Protein AF-A0A094ENX2-F1 (afdb_monomer_lite)

Foldseek 3Di:
DDLVVLVVVLVVVVVPDDPQLAFPDWACPPPDPEIATHGPDPVSLVVVVVSLVSVVVSLVVDQPPDVDNDPVNSVVCCVPVRVVVCSNSVND

Radius of gyration: 15.08 Å; chains: 1; bounding box: 32×32×40 Å

Sequence (92 aa):
MDLKRLRLVIDRWKENLPQSFRPWGVHESGNGAFPVIQYFASWHVVAWQFYYTAKVMLAVYCPNDQPMASLHSTGSYIETAIISPTRWLCGL

Secondary structure (DSSP, 8-state):
--HHHHHHHHHHHHHT--GGGS-SEEE--TTSSS-EEE-SSTHHHHHHHHHHHHHHHHHHH-TTSSTT--HHHHHHHIIIIIIHHHHHHTT-

pLDDT: mean 79.23, std 12.95, range [47.94, 95.69]

Structure (mmCIF, N/CA/C/O backbone):
data_AF-A0A094ENX2-F1
#
_entry.id   AF-A0A094ENX2-F1
#
loop_
_atom_site.group_PDB
_atom_site.id
_atom_site.type_symbol
_atom_site.label_atom_id
_atom_site.label_alt_id
_atom_site.label_comp_id
_atom_site.label_asym_id
_atom_site.label_entity_id
_atom_site.label_seq_id
_atom_site.pdbx_PDB_ins_code
_atom_site.Cartn_x
_atom_site.Cartn_y
_atom_site.Cartn_z
_atom_site.occupancy
_atom_site.B_iso_or_equiv
_atom_site.auth_seq_id
_atom_site.auth_comp_id
_atom_site.auth_asym_id
_atom_site.auth_atom_id
_atom_site.pdbx_PDB_model_num
ATOM 1 N N . MET A 1 1 ? -19.842 -2.897 14.318 1.00 58.16 1 MET A N 1
ATOM 2 C CA . MET A 1 1 ? -18.533 -3.453 13.907 1.00 58.16 1 MET A CA 1
ATOM 3 C C . MET A 1 1 ? -17.460 -2.603 14.576 1.00 58.16 1 MET A C 1
ATOM 5 O O . MET A 1 1 ? -17.587 -1.389 14.529 1.00 58.16 1 MET A O 1
ATOM 9 N N . ASP A 1 2 ? -16.494 -3.202 15.271 1.00 83.06 2 ASP A N 1
ATOM 10 C CA . ASP A 1 2 ? -15.490 -2.456 16.047 1.00 83.06 2 ASP A CA 1
ATOM 11 C C . ASP A 1 2 ? -14.366 -1.925 15.134 1.00 83.06 2 ASP A C 1
ATOM 13 O O . ASP A 1 2 ? -13.662 -2.700 14.484 1.00 83.06 2 ASP A O 1
ATOM 17 N N . LEU A 1 3 ? -14.210 -0.600 15.070 1.00 81.06 3 LEU A N 1
ATOM 18 C CA . LEU A 1 3 ? -13.223 0.095 14.231 1.00 81.06 3 LEU A CA 1
ATOM 19 C C . LEU A 1 3 ? -11.784 -0.210 14.659 1.00 81.06 3 LEU A C 1
ATOM 21 O O . LEU A 1 3 ? -10.896 -0.281 13.806 1.00 81.06 3 LEU A O 1
ATOM 25 N N . LYS A 1 4 ? -11.554 -0.460 15.956 1.00 83.38 4 LYS A N 1
ATOM 26 C CA . LYS A 1 4 ? -10.238 -0.862 16.474 1.00 83.38 4 LYS A CA 1
ATOM 27 C C . LYS A 1 4 ? -9.854 -2.232 15.937 1.00 83.38 4 LYS A C 1
ATOM 29 O O . LYS A 1 4 ? -8.735 -2.431 15.465 1.00 83.38 4 LYS A O 1
ATOM 34 N N . ARG A 1 5 ? -10.819 -3.155 15.917 1.00 89.06 5 ARG A N 1
ATOM 35 C CA . ARG A 1 5 ? -10.653 -4.471 15.295 1.00 89.06 5 ARG A CA 1
ATOM 36 C C . ARG A 1 5 ? -10.399 -4.353 13.792 1.00 89.06 5 ARG A C 1
ATOM 38 O O . ARG A 1 5 ? -9.519 -5.044 13.290 1.00 89.06 5 ARG A O 1
ATOM 45 N N . LEU A 1 6 ? -11.125 -3.488 13.081 1.00 89.62 6 LEU A N 1
ATOM 46 C CA . LEU A 1 6 ? -10.929 -3.291 11.640 1.00 89.62 6 LEU A CA 1
ATOM 47 C C . LEU A 1 6 ? -9.525 -2.750 11.322 1.00 89.62 6 LEU A C 1
ATOM 49 O O . LEU A 1 6 ? -8.850 -3.294 10.450 1.00 89.62 6 LEU A O 1
ATOM 53 N N . ARG A 1 7 ? -9.052 -1.748 12.074 1.00 89.25 7 ARG A N 1
ATOM 54 C CA . ARG A 1 7 ? -7.683 -1.218 11.959 1.00 89.25 7 ARG A CA 1
ATOM 55 C C . ARG A 1 7 ? -6.638 -2.314 12.159 1.00 89.25 7 ARG A C 1
ATOM 57 O O . ARG A 1 7 ? -5.764 -2.481 11.316 1.00 89.25 7 ARG A O 1
ATOM 64 N N . LEU A 1 8 ? -6.790 -3.109 13.216 1.00 91.25 8 LEU A N 1
ATOM 65 C CA . LEU A 1 8 ? -5.883 -4.211 13.524 1.00 91.25 8 LEU A CA 1
ATOM 66 C C . LEU A 1 8 ? -5.861 -5.287 12.428 1.00 91.25 8 LEU A C 1
ATOM 68 O O . LEU A 1 8 ? -4.798 -5.807 12.105 1.00 91.25 8 LEU A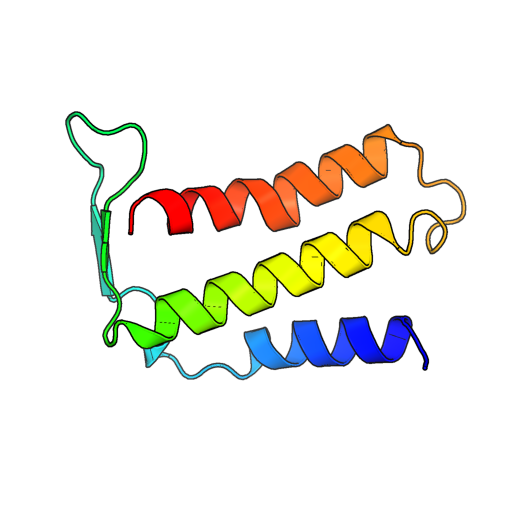 O 1
ATOM 72 N N . VAL A 1 9 ? -7.010 -5.616 11.832 1.00 94.56 9 VAL A N 1
ATOM 73 C CA . VAL A 1 9 ? -7.078 -6.580 10.720 1.00 94.56 9 VAL A CA 1
ATOM 74 C C . VAL A 1 9 ? -6.369 -6.041 9.473 1.00 94.56 9 VAL A C 1
ATOM 76 O O . VAL A 1 9 ? -5.629 -6.785 8.831 1.00 94.56 9 VAL A O 1
ATOM 79 N N . ILE A 1 10 ? -6.548 -4.758 9.152 1.00 93.81 10 ILE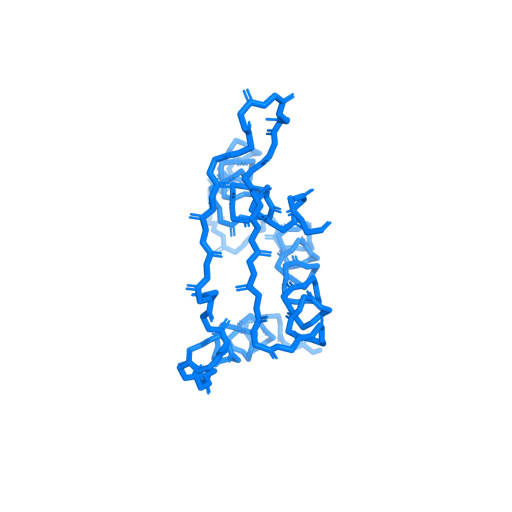 A N 1
ATOM 80 C CA . ILE A 1 10 ? -5.892 -4.112 8.005 1.00 93.81 10 ILE A CA 1
ATOM 81 C C . ILE A 1 10 ? -4.375 -4.033 8.205 1.00 93.81 10 ILE A C 1
ATOM 83 O O . ILE A 1 10 ? -3.622 -4.348 7.286 1.00 93.81 10 ILE A O 1
ATOM 87 N N . ASP A 1 11 ? -3.905 -3.654 9.393 1.00 91.94 11 ASP A N 1
ATOM 88 C CA . ASP A 1 11 ? -2.465 -3.572 9.657 1.00 91.94 11 ASP A CA 1
ATOM 89 C C . ASP A 1 11 ? -1.817 -4.973 9.645 1.00 91.94 11 ASP A C 1
ATOM 91 O O . ASP A 1 11 ? -0.790 -5.164 8.989 1.00 91.94 11 ASP A O 1
ATOM 95 N N . ARG A 1 12 ? -2.485 -5.991 10.214 1.00 95.38 12 ARG A N 1
ATOM 96 C CA . ARG A 1 12 ? -2.035 -7.392 10.117 1.00 95.38 12 ARG A CA 1
ATOM 97 C C . ARG A 1 12 ? -1.953 -7.894 8.682 1.00 95.38 12 ARG A C 1
ATOM 99 O O . ARG A 1 12 ? -1.052 -8.669 8.377 1.00 95.38 12 ARG A O 1
ATOM 106 N N . TRP A 1 13 ? -2.868 -7.486 7.803 1.00 95.06 13 TRP A N 1
ATOM 107 C CA . TRP A 1 13 ? -2.800 -7.875 6.395 1.00 95.06 13 TRP A CA 1
ATOM 108 C C . TRP A 1 13 ? -1.451 -7.476 5.783 1.00 95.06 13 TRP A C 1
ATOM 110 O O . TRP A 1 13 ? -0.787 -8.331 5.208 1.00 95.06 13 TRP A O 1
ATOM 120 N N . LYS A 1 14 ? -0.995 -6.233 6.001 1.00 93.62 14 LYS A N 1
ATOM 121 C CA . LYS A 1 14 ? 0.298 -5.739 5.496 1.00 93.62 14 LYS A CA 1
ATOM 122 C C . LYS A 1 14 ? 1.481 -6.508 6.091 1.00 93.62 14 LYS A C 1
ATOM 124 O O . LYS A 1 14 ? 2.426 -6.822 5.373 1.00 93.62 14 LYS A O 1
ATOM 129 N N . GLU A 1 15 ? 1.438 -6.789 7.391 1.00 94.38 15 GLU A N 1
ATOM 130 C CA . GLU A 1 15 ? 2.511 -7.487 8.118 1.00 94.38 15 GLU A CA 1
ATOM 131 C C . GLU A 1 15 ? 2.697 -8.943 7.674 1.00 94.38 15 GLU A C 1
ATOM 133 O O . GLU A 1 15 ? 3.802 -9.471 7.758 1.00 94.38 15 GLU A O 1
ATOM 138 N N . ASN A 1 16 ? 1.631 -9.584 7.186 1.00 95.69 16 ASN A N 1
ATOM 139 C CA . ASN A 1 16 ? 1.636 -10.991 6.780 1.00 95.69 16 ASN A CA 1
ATOM 140 C C . ASN A 1 16 ? 1.798 -11.189 5.263 1.00 95.69 16 ASN A C 1
ATOM 142 O O . ASN A 1 16 ? 1.667 -12.312 4.774 1.00 95.69 16 ASN A O 1
ATOM 146 N N . LEU A 1 17 ? 2.073 -10.125 4.499 1.00 94.31 17 LEU A N 1
ATOM 147 C CA . LEU A 1 17 ? 2.328 -10.253 3.067 1.00 94.31 17 LEU A CA 1
ATOM 148 C C . LEU A 1 17 ? 3.635 -11.019 2.800 1.00 94.31 17 LEU A C 1
ATOM 150 O O . LEU A 1 17 ? 4.643 -10.779 3.473 1.00 94.31 17 LEU A O 1
ATOM 154 N N . PRO A 1 18 ? 3.664 -11.904 1.787 1.00 93.62 18 PRO A N 1
ATOM 155 C CA . PRO A 1 18 ? 4.885 -12.601 1.404 1.00 93.62 18 PRO A CA 1
ATOM 156 C C . PRO A 1 18 ? 5.927 -11.617 0.856 1.00 93.62 18 PRO A C 1
ATOM 158 O O . PRO A 1 18 ? 5.603 -10.536 0.368 1.00 93.62 18 PRO A O 1
ATOM 161 N N . GLN A 1 19 ? 7.204 -12.008 0.855 1.00 89.81 19 GLN A N 1
ATOM 162 C CA . GLN A 1 19 ? 8.283 -11.148 0.349 1.00 89.81 19 GLN A CA 1
ATOM 163 C C . GLN A 1 19 ? 8.094 -10.746 -1.125 1.00 89.81 19 GLN A C 1
ATOM 165 O O . GLN A 1 19 ? 8.518 -9.661 -1.516 1.00 89.81 19 GLN A O 1
ATOM 170 N N . SER A 1 20 ? 7.402 -11.567 -1.921 1.00 89.50 20 SER A N 1
ATOM 171 C CA . SER A 1 20 ? 7.049 -11.280 -3.318 1.00 89.50 20 SER A CA 1
ATOM 172 C C . SER A 1 20 ? 6.119 -10.073 -3.499 1.00 89.50 20 SER A C 1
ATOM 174 O O . SER A 1 20 ? 5.991 -9.565 -4.610 1.00 89.50 20 SER A O 1
ATOM 176 N N . PHE A 1 21 ? 5.479 -9.586 -2.432 1.00 90.81 21 PHE A N 1
ATOM 177 C CA . PHE A 1 21 ? 4.677 -8.359 -2.469 1.00 90.81 21 PHE A CA 1
ATOM 178 C C . PHE A 1 21 ? 5.515 -7.082 -2.459 1.00 90.81 21 PHE A C 1
ATOM 180 O O . PHE A 1 21 ? 4.987 -5.993 -2.707 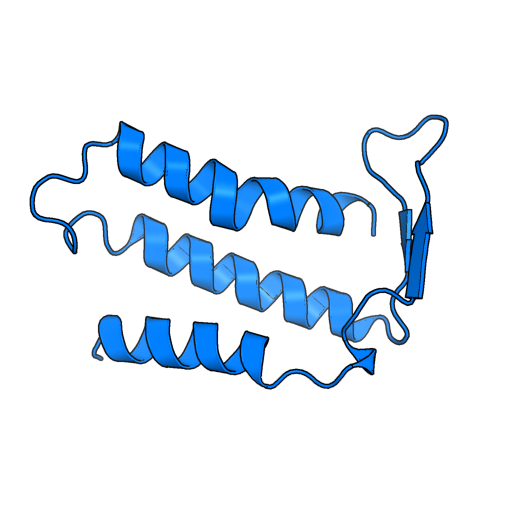1.00 90.81 21 PHE A O 1
ATOM 187 N N . ARG A 1 22 ? 6.813 -7.198 -2.158 1.00 87.88 22 ARG A N 1
ATOM 188 C CA . ARG A 1 22 ? 7.747 -6.085 -2.288 1.00 87.88 22 ARG A CA 1
ATOM 189 C C . ARG A 1 22 ? 7.990 -5.808 -3.774 1.00 87.88 22 ARG A C 1
ATOM 191 O O . ARG A 1 22 ? 8.058 -6.756 -4.561 1.00 87.88 22 ARG A O 1
ATOM 198 N N . PRO A 1 23 ? 8.121 -4.534 -4.169 1.00 89.06 23 PRO A N 1
ATOM 199 C CA . PRO A 1 23 ? 8.546 -4.214 -5.521 1.00 89.06 23 PRO A CA 1
ATOM 200 C C . PRO A 1 23 ? 9.940 -4.797 -5.767 1.00 89.06 23 PRO A C 1
ATOM 202 O O . PRO A 1 23 ? 10.797 -4.768 -4.881 1.00 89.06 23 PRO A O 1
ATOM 205 N N . TRP A 1 24 ? 10.151 -5.357 -6.955 1.00 87.00 24 TRP A N 1
ATOM 206 C CA . TRP A 1 24 ? 11.450 -5.904 -7.360 1.00 87.00 24 TRP A CA 1
ATOM 207 C C . TRP A 1 24 ? 12.298 -4.880 -8.111 1.00 87.00 24 TRP A C 1
ATOM 209 O O . TRP A 1 24 ? 13.516 -5.019 -8.162 1.00 87.00 24 TRP A O 1
ATOM 219 N N . GLY A 1 25 ? 11.659 -3.844 -8.658 1.00 85.62 25 GLY A N 1
ATOM 220 C 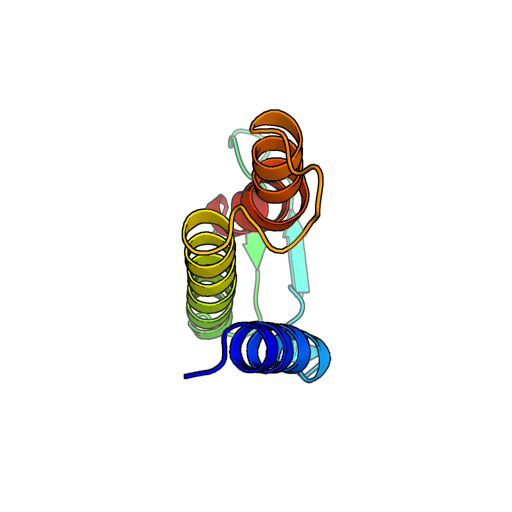CA . GLY A 1 25 ? 12.313 -2.729 -9.325 1.00 85.62 25 GLY A CA 1
ATOM 221 C C . GLY A 1 25 ? 11.680 -1.412 -8.902 1.00 85.62 25 GLY A C 1
ATOM 222 O O . GLY A 1 25 ? 10.456 -1.289 -8.859 1.00 85.62 25 GLY A O 1
ATOM 223 N N . VAL A 1 26 ? 12.523 -0.433 -8.588 1.00 86.94 26 VAL A N 1
ATOM 224 C CA . VAL A 1 26 ? 12.126 0.949 -8.314 1.00 86.94 26 VAL A CA 1
ATOM 225 C C . VAL A 1 26 ? 13.103 1.839 -9.066 1.00 86.94 26 VAL A C 1
ATOM 227 O O . VAL A 1 26 ? 14.301 1.802 -8.792 1.00 86.94 26 VAL A O 1
ATOM 230 N N . HIS A 1 27 ? 12.597 2.601 -10.030 1.00 83.81 27 HIS A N 1
ATOM 231 C CA . HIS A 1 27 ? 13.413 3.442 -10.900 1.00 83.81 27 HIS A CA 1
ATOM 232 C C . HIS A 1 27 ? 12.891 4.874 -10.859 1.00 83.81 27 HIS A C 1
ATOM 234 O O . HIS A 1 27 ? 11.695 5.103 -11.021 1.00 83.81 27 HIS A O 1
ATOM 240 N N . GLU A 1 28 ? 13.779 5.847 -10.677 1.00 78.81 28 GLU A N 1
ATOM 241 C CA . GLU A 1 28 ? 13.432 7.255 -10.870 1.00 78.81 28 GLU A CA 1
ATOM 242 C C . GLU A 1 28 ? 12.994 7.455 -12.327 1.00 78.81 28 GLU A C 1
ATOM 244 O O . GLU A 1 28 ? 13.713 7.091 -13.264 1.00 78.81 28 GLU A O 1
ATOM 249 N N . SER A 1 29 ? 11.798 8.001 -12.538 1.00 68.19 29 SER A N 1
ATOM 250 C CA . SER A 1 29 ? 11.363 8.347 -13.886 1.00 68.19 29 SER A CA 1
ATOM 251 C C . SER A 1 29 ? 12.095 9.617 -14.291 1.00 68.19 29 SER A C 1
ATOM 253 O O . SER A 1 29 ? 11.751 10.695 -13.823 1.00 68.19 29 SER A O 1
ATOM 255 N N . GLY A 1 30 ? 13.115 9.501 -15.147 1.00 67.88 30 GLY A N 1
ATOM 256 C CA . GLY A 1 30 ? 13.994 10.626 -15.502 1.00 67.88 30 GLY A CA 1
ATOM 257 C C . GLY A 1 30 ? 13.268 11.907 -15.949 1.00 67.88 30 GLY A C 1
ATOM 258 O O . GLY A 1 30 ? 13.806 12.989 -15.756 1.00 67.88 30 GLY A O 1
ATOM 259 N N . ASN A 1 31 ? 12.041 11.789 -16.477 1.00 70.00 31 ASN A N 1
ATOM 260 C CA . ASN A 1 31 ? 11.169 12.908 -16.865 1.00 70.00 31 ASN A CA 1
ATOM 261 C C . ASN A 1 31 ? 9.757 12.856 -16.233 1.00 70.00 31 ASN A C 1
ATOM 263 O O . ASN A 1 31 ? 8.896 13.654 -16.603 1.00 70.00 31 ASN A O 1
ATOM 267 N N . GLY A 1 32 ? 9.468 11.900 -15.346 1.00 67.69 32 GLY A N 1
ATOM 268 C CA . GLY A 1 32 ? 8.130 11.701 -14.779 1.00 67.69 32 GLY A CA 1
ATOM 269 C C . GLY A 1 32 ? 8.015 12.221 -13.350 1.00 67.69 32 GLY A C 1
ATOM 270 O O . GLY A 1 32 ? 8.978 12.212 -12.596 1.00 67.69 32 GLY A O 1
ATOM 271 N N . ALA A 1 33 ? 6.809 12.633 -12.951 1.00 72.94 33 ALA A N 1
ATOM 272 C CA . ALA A 1 33 ? 6.540 13.111 -11.590 1.00 72.94 33 ALA A CA 1
ATOM 273 C C . ALA A 1 33 ? 6.587 12.001 -10.516 1.00 72.94 33 ALA A C 1
ATOM 275 O O . ALA A 1 33 ? 6.554 12.305 -9.325 1.00 72.94 33 ALA A O 1
ATOM 276 N N . PHE A 1 34 ? 6.638 10.729 -10.929 1.00 78.31 34 PHE A N 1
ATOM 277 C CA . PHE A 1 34 ? 6.580 9.564 -10.047 1.00 78.31 34 PHE A CA 1
ATOM 278 C C . PHE A 1 34 ? 7.613 8.504 -10.456 1.00 78.31 34 PHE A C 1
ATOM 280 O O . PHE A 1 34 ? 7.871 8.344 -11.652 1.00 78.31 34 PHE A O 1
ATOM 287 N N . PRO A 1 35 ? 8.185 7.759 -9.493 1.00 77.44 35 PRO A N 1
ATOM 288 C CA . PRO A 1 35 ? 9.104 6.661 -9.776 1.00 77.44 35 PRO A CA 1
ATOM 289 C C . PRO A 1 35 ? 8.368 5.482 -10.421 1.00 77.44 35 PRO A C 1
ATOM 291 O O . PRO A 1 35 ? 7.267 5.143 -10.006 1.00 77.44 35 PRO A O 1
ATOM 294 N N . VAL A 1 36 ? 8.992 4.810 -11.387 1.00 82.69 36 VAL A N 1
ATOM 295 C CA . VAL A 1 36 ? 8.459 3.579 -11.981 1.00 82.69 36 VAL A CA 1
ATOM 296 C C . VAL A 1 36 ? 8.665 2.420 -11.015 1.00 82.69 36 VAL A C 1
ATOM 298 O O . VAL A 1 36 ? 9.804 2.040 -10.716 1.00 82.69 36 VAL A O 1
ATOM 301 N N . ILE A 1 37 ? 7.562 1.833 -10.554 1.00 85.50 37 ILE A N 1
ATOM 302 C CA . ILE A 1 37 ? 7.582 0.700 -9.624 1.00 85.50 37 ILE A CA 1
ATOM 303 C C . ILE A 1 37 ? 7.179 -0.572 -10.347 1.00 85.50 37 ILE A C 1
ATOM 305 O O . ILE A 1 37 ? 6.172 -0.625 -11.041 1.00 85.50 37 ILE A O 1
ATOM 309 N N . GLN A 1 38 ? 7.955 -1.632 -10.159 1.00 86.44 38 GLN A N 1
ATOM 310 C CA . GLN A 1 38 ? 7.701 -2.919 -10.783 1.00 86.44 38 GLN A CA 1
ATOM 311 C C . GLN A 1 38 ? 7.445 -3.979 -9.716 1.00 86.44 38 GLN A C 1
ATOM 313 O O . GLN A 1 38 ? 8.254 -4.212 -8.815 1.00 86.44 38 GLN A O 1
ATOM 318 N N . TYR A 1 39 ? 6.294 -4.636 -9.838 1.00 89.62 39 TYR A N 1
ATOM 319 C CA . TYR A 1 39 ? 5.893 -5.771 -9.012 1.00 89.62 39 TYR A CA 1
ATOM 320 C C . TYR A 1 39 ? 5.998 -7.074 -9.803 1.00 89.62 39 TYR A C 1
ATOM 322 O O . TYR A 1 39 ? 5.989 -7.076 -11.032 1.00 89.62 39 TYR A O 1
ATOM 330 N N . PHE A 1 40 ? 6.089 -8.199 -9.090 1.00 88.81 40 PHE A N 1
ATOM 331 C CA . PHE A 1 40 ? 6.135 -9.527 -9.712 1.00 88.81 40 PHE A CA 1
ATOM 332 C C . PHE A 1 40 ? 4.820 -9.912 -10.401 1.00 88.81 40 PHE A C 1
ATOM 334 O O . PHE A 1 40 ? 4.815 -10.761 -11.286 1.00 88.81 40 PHE A O 1
ATOM 341 N N . ALA A 1 41 ? 3.707 -9.296 -9.998 1.00 89.12 41 ALA A N 1
ATOM 342 C CA . ALA A 1 41 ? 2.406 -9.487 -10.613 1.00 89.12 41 ALA A CA 1
ATOM 343 C C . ALA A 1 41 ? 1.590 -8.191 -10.545 1.00 89.12 41 ALA A C 1
ATOM 345 O O . ALA A 1 41 ? 1.619 -7.483 -9.536 1.00 89.12 41 ALA A O 1
ATOM 346 N N . SER A 1 42 ? 0.821 -7.904 -11.597 1.00 86.88 42 SER A N 1
ATOM 347 C CA . SER A 1 42 ? -0.010 -6.694 -11.692 1.00 86.88 42 SER A CA 1
ATOM 348 C C . SER A 1 42 ? -1.074 -6.613 -10.594 1.00 86.88 42 SER A C 1
ATOM 350 O O . SER A 1 42 ? -1.397 -5.528 -10.121 1.00 86.88 42 SER A O 1
ATOM 352 N N . TRP A 1 43 ? -1.579 -7.749 -10.109 1.00 90.12 43 TRP A N 1
ATOM 353 C CA . TRP A 1 43 ? -2.585 -7.767 -9.044 1.00 90.12 43 TRP A CA 1
ATOM 354 C C . TRP A 1 43 ? -2.050 -7.274 -7.685 1.00 90.12 43 TRP A C 1
ATOM 356 O O . TRP A 1 43 ? -2.847 -6.850 -6.846 1.00 90.12 43 TRP A O 1
ATOM 366 N N . HIS A 1 44 ? -0.726 -7.247 -7.466 1.00 91.69 44 HIS A N 1
ATOM 367 C CA . HIS A 1 44 ? -0.139 -6.640 -6.261 1.00 91.69 44 HIS A CA 1
ATOM 368 C C . HIS A 1 44 ? -0.469 -5.144 -6.167 1.00 91.69 44 HIS A C 1
ATOM 370 O O . HIS A 1 44 ? -0.696 -4.634 -5.072 1.00 91.69 44 HIS A O 1
ATOM 376 N N . VAL A 1 45 ? -0.559 -4.455 -7.309 1.00 87.62 45 VAL A N 1
ATOM 377 C CA . VAL A 1 45 ? -0.953 -3.041 -7.385 1.00 87.62 45 VAL A CA 1
ATOM 378 C C . VAL A 1 45 ? -2.357 -2.842 -6.827 1.00 87.62 45 VAL A C 1
ATOM 380 O O . VAL A 1 45 ? -2.572 -2.002 -5.957 1.00 87.62 45 VAL A O 1
ATOM 383 N N . VAL A 1 46 ? -3.298 -3.667 -7.285 1.00 89.81 46 VAL A N 1
ATOM 384 C CA . VAL A 1 46 ? -4.704 -3.621 -6.864 1.00 89.81 46 VAL A CA 1
ATOM 385 C C . VAL A 1 46 ? -4.827 -3.878 -5.361 1.00 89.81 46 VAL A C 1
ATOM 387 O O . VAL A 1 46 ? -5.548 -3.180 -4.650 1.00 89.81 46 VAL A O 1
ATOM 390 N N . ALA A 1 47 ? -4.068 -4.845 -4.848 1.00 92.31 47 ALA A N 1
ATOM 391 C CA . ALA A 1 47 ? -4.030 -5.157 -3.427 1.00 92.31 47 ALA A CA 1
ATOM 392 C C . ALA A 1 47 ? -3.510 -3.977 -2.579 1.00 92.31 47 ALA A C 1
ATOM 394 O O . ALA A 1 47 ? -4.108 -3.641 -1.553 1.00 92.31 47 ALA A O 1
ATOM 395 N N . TRP A 1 48 ? -2.448 -3.299 -3.027 1.00 90.75 48 TRP A N 1
ATOM 396 C CA . TRP A 1 48 ? -1.952 -2.085 -2.376 1.00 90.75 48 TRP A CA 1
ATOM 397 C C . TRP A 1 48 ? -2.962 -0.933 -2.433 1.00 90.75 48 TRP A C 1
ATOM 399 O O . TRP A 1 48 ? -3.162 -0.260 -1.419 1.00 90.75 48 TRP A O 1
ATOM 409 N N . GLN A 1 49 ? -3.644 -0.734 -3.565 1.00 88.88 49 GLN A N 1
ATOM 410 C CA . GLN A 1 49 ? -4.704 0.272 -3.693 1.00 88.88 49 GLN A CA 1
ATOM 411 C C . GLN A 1 49 ? -5.801 0.052 -2.642 1.00 88.88 49 GLN A C 1
ATOM 413 O O . GLN A 1 49 ? -6.110 0.976 -1.890 1.00 88.88 49 GLN A O 1
ATOM 418 N N . PHE A 1 50 ? -6.315 -1.175 -2.497 1.00 92.44 50 PHE A N 1
ATOM 419 C CA . PHE A 1 50 ? -7.336 -1.479 -1.488 1.00 92.44 50 PHE A CA 1
ATOM 420 C C . PHE A 1 50 ? -6.860 -1.255 -0.053 1.00 92.44 50 PHE A C 1
ATOM 422 O O . PHE A 1 50 ? -7.614 -0.717 0.763 1.00 92.44 50 PHE A O 1
ATOM 429 N N . TYR A 1 51 ? -5.614 -1.613 0.261 1.00 92.88 51 TYR A N 1
ATOM 430 C CA . TYR A 1 51 ? -5.042 -1.355 1.581 1.00 92.88 51 TYR A CA 1
ATOM 431 C C . TYR A 1 51 ? -5.051 0.135 1.926 1.00 92.88 51 TYR A C 1
ATOM 433 O O . TYR A 1 51 ? -5.554 0.528 2.983 1.00 92.88 51 TYR A O 1
ATOM 441 N N . TYR A 1 52 ? -4.545 0.985 1.031 1.00 89.94 52 TYR A N 1
ATOM 442 C CA . TYR A 1 52 ? -4.501 2.421 1.296 1.00 89.94 52 TYR A CA 1
ATOM 443 C C . TYR A 1 52 ? -5.882 3.070 1.263 1.00 89.94 52 TYR A C 1
ATOM 445 O O . TYR A 1 52 ? -6.143 3.940 2.094 1.00 89.94 52 TYR A O 1
ATOM 453 N N . THR A 1 53 ? -6.802 2.607 0.412 1.00 89.94 53 THR A N 1
ATOM 454 C CA . THR A 1 53 ? -8.211 3.022 0.473 1.00 89.94 53 THR A CA 1
ATOM 455 C C . THR A 1 53 ? -8.803 2.741 1.854 1.00 89.94 53 THR A C 1
ATOM 457 O O . THR A 1 53 ? -9.409 3.629 2.456 1.00 89.94 53 THR A O 1
ATOM 460 N N . ALA A 1 54 ? -8.572 1.549 2.409 1.00 91.25 54 ALA A N 1
ATOM 461 C CA . ALA A 1 54 ? -9.056 1.203 3.740 1.00 91.25 54 ALA A CA 1
ATOM 462 C C . ALA A 1 54 ? -8.421 2.084 4.837 1.00 91.25 54 ALA A C 1
ATOM 464 O O . ALA A 1 54 ? -9.113 2.518 5.762 1.00 91.25 54 ALA A O 1
ATOM 465 N N . LYS A 1 55 ? -7.128 2.423 4.715 1.00 88.44 55 LYS A N 1
ATOM 466 C CA . LYS A 1 55 ? -6.449 3.365 5.626 1.00 88.44 55 LYS A CA 1
ATOM 467 C C . LYS A 1 55 ? -7.049 4.775 5.549 1.00 88.44 55 LYS A C 1
ATOM 469 O O . LYS A 1 55 ? -7.228 5.381 6.605 1.00 88.44 55 LYS A O 1
ATOM 474 N N . VAL A 1 56 ? -7.399 5.273 4.355 1.00 85.38 56 VAL A N 1
ATOM 475 C CA . VAL A 1 56 ? -8.084 6.573 4.171 1.00 85.38 56 VAL A CA 1
ATOM 476 C C . VAL A 1 56 ? -9.448 6.553 4.843 1.00 85.38 56 VAL A C 1
ATOM 478 O O . VAL A 1 56 ? -9.746 7.435 5.645 1.00 85.38 56 VAL A O 1
ATOM 481 N N . MET A 1 57 ? -10.258 5.530 4.562 1.00 87.00 57 MET A N 1
ATOM 482 C CA . MET A 1 57 ? -11.596 5.400 5.141 1.00 87.00 57 MET A CA 1
ATOM 483 C C . MET A 1 57 ? -11.540 5.393 6.672 1.00 87.00 57 MET A C 1
ATOM 485 O O . MET A 1 57 ? -12.292 6.122 7.314 1.00 87.00 57 MET A O 1
ATOM 489 N N . LEU A 1 58 ? -10.603 4.644 7.265 1.00 85.19 58 LEU A N 1
ATOM 490 C CA . LEU A 1 58 ? -10.398 4.631 8.716 1.00 85.19 58 LEU A CA 1
ATOM 491 C C . LEU A 1 58 ? -9.919 5.974 9.280 1.00 85.19 58 LEU A C 1
ATOM 493 O O . LEU A 1 58 ? -10.276 6.308 10.408 1.00 85.19 58 LEU A O 1
ATOM 497 N N . ALA A 1 59 ? -9.094 6.718 8.542 1.00 80.31 59 ALA A N 1
ATOM 498 C CA . ALA A 1 59 ? -8.604 8.027 8.969 1.00 80.31 59 ALA A CA 1
ATOM 499 C C . ALA A 1 59 ? -9.727 9.072 8.993 1.00 80.31 59 ALA A C 1
ATOM 501 O O . ALA A 1 59 ? -9.846 9.829 9.951 1.00 80.31 59 ALA A O 1
ATOM 502 N N . VAL A 1 60 ? -10.569 9.080 7.955 1.00 78.81 60 VAL A N 1
ATOM 503 C CA . VAL A 1 60 ? -11.695 10.015 7.822 1.00 78.81 60 VAL A CA 1
ATOM 504 C C . VAL A 1 60 ? -12.821 9.668 8.796 1.00 78.81 60 VAL A C 1
ATOM 506 O O . VAL A 1 60 ? -13.421 10.561 9.388 1.00 78.81 60 VAL A O 1
ATOM 509 N N . TYR A 1 61 ? -13.100 8.377 8.991 1.00 78.81 61 TYR A N 1
ATOM 510 C CA . TYR A 1 61 ? -14.199 7.924 9.844 1.00 78.81 61 TYR A CA 1
ATOM 511 C C . TYR A 1 61 ? -13.885 8.026 11.349 1.00 78.81 61 TYR A C 1
ATOM 513 O O . TYR A 1 61 ? -14.804 8.170 12.153 1.00 78.81 61 TYR A O 1
ATOM 521 N N . CYS A 1 62 ? -12.606 7.987 11.749 1.00 63.44 62 CYS A N 1
ATOM 522 C CA . CYS A 1 62 ? -12.187 8.056 13.155 1.00 63.44 62 CYS A CA 1
ATOM 523 C C . CYS A 1 62 ? -11.290 9.269 13.465 1.00 63.44 62 CYS A C 1
ATOM 525 O O . CYS A 1 62 ? -10.099 9.081 13.732 1.00 63.44 62 CYS A O 1
ATOM 527 N N . PRO A 1 63 ? -11.830 10.497 13.540 1.00 59.69 63 PRO A N 1
ATOM 528 C CA . PRO A 1 63 ? -11.061 11.635 14.040 1.00 59.69 63 PRO A CA 1
ATOM 529 C C . PRO A 1 63 ? -10.771 11.557 15.556 1.00 59.69 63 PRO A C 1
ATOM 531 O O . PRO A 1 63 ? -9.844 12.203 16.020 1.00 59.69 63 PRO A O 1
ATOM 534 N N . ASN A 1 64 ? -11.514 10.749 16.332 1.00 52.56 64 ASN A N 1
ATOM 535 C CA . ASN A 1 64 ? -11.602 10.877 17.800 1.00 52.56 64 ASN A CA 1
ATOM 536 C C . ASN A 1 64 ? -10.915 9.782 18.647 1.00 52.56 64 ASN A C 1
ATOM 538 O O . ASN A 1 64 ? -11.113 9.749 19.858 1.00 52.56 64 ASN A O 1
ATOM 542 N N . ASP A 1 65 ? -10.098 8.890 18.076 1.00 52.81 65 ASP A N 1
ATOM 543 C CA . ASP A 1 65 ? -9.389 7.861 18.874 1.00 52.81 65 ASP A CA 1
ATOM 544 C C . ASP A 1 65 ? -8.115 8.391 19.578 1.00 52.81 65 ASP A C 1
ATOM 546 O O . ASP A 1 65 ? -7.408 7.629 20.239 1.00 52.81 65 ASP A O 1
ATOM 550 N N . GLN A 1 66 ? -7.820 9.695 19.474 1.00 50.88 66 GLN A N 1
ATOM 551 C CA . GLN A 1 66 ? -6.866 10.373 20.354 1.00 50.88 66 GLN A CA 1
ATOM 552 C C . GLN A 1 66 ? -7.553 11.531 21.092 1.00 50.88 66 GLN A C 1
ATOM 554 O O . GLN A 1 66 ? -8.239 12.316 20.439 1.00 50.88 66 GLN A O 1
ATOM 559 N N . PRO A 1 67 ? -7.336 11.710 22.414 1.00 48.19 67 PRO A N 1
ATOM 560 C CA . PRO A 1 67 ? -8.038 12.721 23.222 1.00 48.19 67 PRO A CA 1
ATOM 561 C C . PRO A 1 67 ? -7.782 14.187 22.814 1.00 48.19 67 PRO A C 1
ATOM 563 O O . PRO A 1 67 ? -8.329 15.092 23.431 1.00 48.19 67 PRO A O 1
ATOM 566 N N . MET A 1 68 ? -6.932 14.424 21.809 1.00 47.94 68 MET A N 1
ATOM 567 C CA . MET A 1 68 ? -6.441 15.724 21.335 1.00 47.94 68 MET A CA 1
ATOM 568 C C . MET A 1 68 ? -6.019 15.639 19.848 1.00 47.94 68 MET A C 1
ATOM 570 O O . MET A 1 68 ? -4.996 16.193 19.449 1.00 47.94 68 MET A O 1
ATOM 574 N N . ALA A 1 69 ? -6.750 14.908 18.998 1.00 53.81 69 ALA A N 1
ATOM 575 C CA . ALA A 1 69 ? -6.452 14.907 17.564 1.00 53.81 69 ALA A CA 1
ATOM 576 C C . ALA A 1 69 ? -6.950 16.208 16.913 1.00 53.81 69 ALA A C 1
ATOM 578 O O . ALA A 1 69 ? -8.066 16.297 16.405 1.00 53.81 69 ALA A O 1
ATOM 579 N N . SER A 1 70 ? -6.122 17.254 16.937 1.00 62.09 70 SER A N 1
ATOM 580 C CA . SER A 1 70 ? -6.362 18.444 16.119 1.00 62.09 70 SER A CA 1
ATOM 581 C C . SER A 1 70 ? -6.454 18.039 14.643 1.00 62.09 70 SER A C 1
ATOM 583 O O . SER A 1 70 ? -5.792 17.089 14.218 1.00 62.09 70 SER A O 1
ATOM 585 N N . LEU A 1 71 ? -7.222 18.777 13.834 1.00 64.81 71 LEU A N 1
ATOM 586 C CA . LEU A 1 71 ? -7.312 18.577 12.378 1.00 64.81 71 LEU A CA 1
ATOM 587 C C . LEU A 1 71 ? -5.918 18.432 11.724 1.00 64.81 71 LEU A C 1
ATOM 589 O O . LEU A 1 71 ? -5.730 17.663 10.785 1.00 64.81 71 LEU A O 1
ATOM 593 N N . HIS A 1 72 ? -4.926 19.129 12.288 1.00 66.62 72 HIS A N 1
ATOM 594 C CA . HIS A 1 72 ? -3.518 19.068 11.911 1.00 66.62 72 HIS A CA 1
ATOM 595 C C . HIS A 1 72 ? -2.872 17.691 12.153 1.00 66.62 72 HIS A C 1
ATOM 597 O O . HIS A 1 72 ? -2.119 17.211 11.310 1.00 66.62 72 HIS A O 1
ATOM 603 N N . SER A 1 73 ? -3.169 17.021 13.271 1.00 67.50 73 SER A N 1
ATOM 604 C CA . SER A 1 73 ? -2.660 15.669 13.557 1.00 67.50 73 SER A CA 1
ATOM 605 C C . SER A 1 73 ? -3.230 14.616 12.599 1.00 67.50 73 SER A C 1
ATOM 607 O O . SER A 1 73 ? -2.482 13.788 12.077 1.00 67.50 73 SER A O 1
ATOM 609 N N . THR A 1 74 ? -4.525 14.707 12.281 1.00 68.31 74 THR A N 1
ATOM 610 C CA . THR A 1 74 ? -5.178 13.855 11.279 1.00 68.31 74 THR A CA 1
ATOM 611 C C . THR A 1 74 ? -4.604 14.117 9.889 1.00 68.31 74 THR A C 1
ATOM 613 O O . THR A 1 74 ? -4.276 13.169 9.179 1.00 68.31 74 THR A O 1
ATOM 616 N N . GLY A 1 75 ? -4.404 15.390 9.526 1.00 71.12 75 GLY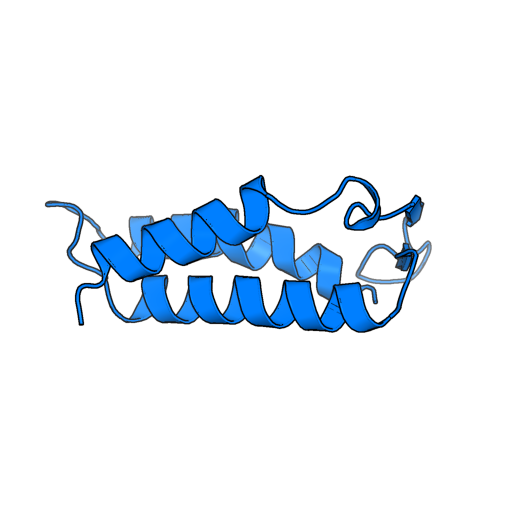 A N 1
ATOM 617 C CA . GLY A 1 75 ? -3.748 15.779 8.276 1.00 71.12 75 GLY A CA 1
ATOM 618 C C . GLY A 1 75 ? -2.326 15.226 8.163 1.00 71.12 75 GLY A C 1
ATOM 619 O O . GLY A 1 75 ? -1.986 14.619 7.153 1.00 71.12 75 GLY A O 1
ATOM 620 N N . SER A 1 76 ? -1.526 15.336 9.226 1.00 76.31 76 SER A N 1
ATOM 621 C CA . SER A 1 76 ? -0.156 14.806 9.270 1.00 76.31 76 SER A CA 1
ATOM 622 C C . SER A 1 76 ? -0.103 13.275 9.152 1.00 76.31 76 SER A C 1
ATOM 624 O O . SER A 1 76 ? 0.736 12.735 8.424 1.00 76.31 76 SER A O 1
ATOM 626 N N . TYR A 1 77 ? -1.032 12.557 9.798 1.00 75.44 77 TYR A N 1
ATOM 627 C CA . TYR A 1 77 ? -1.154 11.104 9.640 1.00 75.44 77 TYR A CA 1
ATOM 628 C C . TYR A 1 77 ? -1.538 10.718 8.209 1.00 75.44 77 TYR A C 1
ATOM 630 O O . TYR A 1 77 ? -0.916 9.824 7.636 1.00 75.44 77 TYR A O 1
ATOM 638 N N . ILE A 1 78 ? -2.537 11.385 7.623 1.00 76.81 78 ILE A N 1
ATOM 639 C CA . ILE A 1 78 ? -2.952 11.125 6.241 1.00 76.81 78 ILE A CA 1
ATOM 640 C C . ILE A 1 78 ? -1.778 11.386 5.289 1.00 76.81 78 ILE A C 1
ATOM 642 O O . ILE A 1 78 ? -1.478 10.530 4.460 1.00 76.81 78 ILE A O 1
ATOM 646 N N . GLU A 1 79 ? -1.053 12.493 5.449 1.00 79.75 79 GLU A N 1
ATOM 647 C CA . GLU A 1 79 ? 0.129 12.798 4.635 1.00 79.75 79 GLU A CA 1
ATOM 648 C C . GLU A 1 79 ? 1.221 11.726 4.761 1.00 79.75 79 GLU A C 1
ATOM 650 O O . GLU A 1 79 ? 1.695 11.179 3.764 1.00 79.75 79 GLU A O 1
ATOM 655 N N . THR A 1 80 ? 1.594 11.364 5.988 1.00 76.81 80 THR A N 1
ATOM 656 C CA . THR A 1 80 ? 2.769 10.512 6.231 1.00 76.81 80 THR A CA 1
ATOM 657 C C . THR A 1 80 ? 2.478 9.025 6.033 1.00 76.81 80 THR A C 1
ATOM 659 O O . THR A 1 80 ? 3.279 8.303 5.443 1.00 76.81 80 THR A O 1
ATOM 662 N N . ALA A 1 81 ? 1.343 8.538 6.536 1.00 75.62 81 ALA A N 1
ATOM 663 C CA . ALA A 1 81 ? 1.028 7.111 6.560 1.00 75.62 81 ALA A CA 1
ATOM 664 C C . ALA A 1 81 ? 0.266 6.637 5.314 1.00 75.62 81 ALA A C 1
ATOM 666 O O . ALA A 1 81 ? 0.206 5.428 5.070 1.00 75.62 81 ALA A O 1
ATOM 667 N N . ILE A 1 82 ? -0.329 7.561 4.552 1.00 76.50 82 ILE A N 1
ATOM 668 C CA . ILE A 1 82 ? -1.189 7.236 3.411 1.00 76.50 82 ILE A CA 1
ATOM 669 C C . ILE A 1 82 ? -0.698 7.913 2.132 1.00 76.50 82 ILE A C 1
ATOM 671 O O . ILE A 1 82 ? -0.355 7.205 1.189 1.00 76.50 82 ILE A O 1
ATOM 675 N N . ILE A 1 83 ? -0.634 9.247 2.075 1.00 75.94 83 ILE A N 1
ATOM 676 C CA . ILE A 1 83 ? -0.319 9.979 0.837 1.00 75.94 83 ILE A CA 1
ATOM 677 C C . ILE A 1 83 ? 1.117 9.702 0.392 1.00 75.94 83 ILE A C 1
ATOM 679 O O . ILE A 1 83 ? 1.334 9.304 -0.749 1.00 75.94 83 ILE A O 1
ATOM 683 N N . SER A 1 84 ? 2.101 9.853 1.279 1.00 77.31 84 SER A N 1
ATOM 684 C CA . SER A 1 84 ? 3.503 9.613 0.922 1.00 77.31 84 SER A CA 1
ATOM 685 C C . SER A 1 84 ? 3.725 8.188 0.380 1.00 77.31 84 SER A C 1
ATOM 687 O O . SER A 1 84 ? 4.237 8.062 -0.733 1.00 77.31 84 SER A O 1
ATOM 689 N N . PRO A 1 85 ? 3.240 7.114 1.035 1.00 72.06 85 PRO A N 1
ATOM 690 C CA . PRO A 1 85 ? 3.334 5.764 0.484 1.00 72.06 85 PRO A CA 1
ATOM 691 C C . PRO A 1 85 ? 2.487 5.508 -0.774 1.00 72.06 85 PRO A C 1
ATOM 693 O O . PRO A 1 85 ? 2.872 4.686 -1.594 1.00 72.06 85 PRO A O 1
ATOM 696 N N . THR A 1 86 ? 1.348 6.183 -0.960 1.00 70.50 86 THR A N 1
ATOM 697 C CA . THR A 1 86 ? 0.519 6.016 -2.173 1.00 70.50 86 THR A CA 1
ATOM 698 C C . THR A 1 86 ? 1.063 6.761 -3.382 1.00 70.50 86 THR A C 1
ATOM 700 O O . THR A 1 86 ? 0.814 6.312 -4.495 1.00 70.50 86 THR A O 1
ATOM 703 N N . ARG A 1 87 ? 1.863 7.823 -3.212 1.00 69.56 8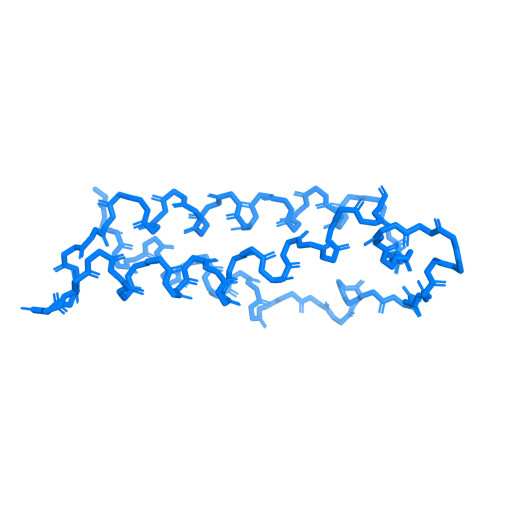7 ARG A N 1
ATOM 704 C CA . ARG A 1 87 ? 2.580 8.464 -4.335 1.00 69.56 87 ARG A CA 1
ATOM 705 C C . ARG A 1 87 ? 3.483 7.480 -5.079 1.00 69.56 87 ARG A C 1
ATOM 707 O O . ARG A 1 87 ? 3.608 7.577 -6.293 1.00 69.56 87 ARG A O 1
ATOM 714 N N . TRP A 1 88 ? 4.038 6.497 -4.371 1.00 63.41 88 TRP A N 1
ATOM 715 C CA . TRP A 1 88 ? 4.752 5.375 -4.980 1.00 63.41 88 TRP A CA 1
ATOM 716 C C . TRP A 1 88 ? 3.833 4.568 -5.915 1.00 63.41 88 TRP A C 1
ATOM 718 O O . TRP A 1 88 ? 4.227 4.208 -7.016 1.00 63.41 88 TRP A O 1
ATOM 728 N N . LEU A 1 89 ? 2.566 4.368 -5.550 1.00 63.12 89 LEU A N 1
ATOM 729 C CA . LEU A 1 89 ? 1.594 3.670 -6.400 1.00 63.12 89 LEU A CA 1
ATOM 730 C C . LEU A 1 89 ? 1.133 4.483 -7.620 1.00 63.12 89 LEU A C 1
ATOM 732 O O . LEU A 1 89 ? 0.526 3.909 -8.517 1.00 63.12 89 LEU A O 1
ATOM 736 N N . CYS A 1 90 ? 1.383 5.795 -7.669 1.00 62.03 90 CYS A N 1
ATOM 737 C CA . CYS A 1 90 ? 1.033 6.638 -8.818 1.00 62.03 90 CYS A CA 1
ATOM 738 C C . CYS A 1 90 ? 2.029 6.529 -9.984 1.00 62.03 90 CYS A C 1
ATOM 740 O O . CYS A 1 90 ? 1.737 7.030 -11.065 1.00 62.03 90 CYS A O 1
ATOM 742 N N . GLY A 1 91 ? 3.191 5.904 -9.775 1.00 56.28 91 GLY A N 1
ATOM 743 C CA . GLY A 1 91 ? 4.157 5.597 -10.834 1.00 56.28 91 GLY A CA 1
ATOM 744 C C . GLY A 1 91 ? 4.047 4.169 -11.380 1.00 56.28 91 GLY A C 1
ATOM 745 O O . GLY A 1 91 ? 5.028 3.624 -11.888 1.00 56.28 91 GLY A O 1
ATOM 746 N N . LEU A 1 92 ? 2.868 3.561 -11.227 1.00 52.59 92 LEU A N 1
ATOM 747 C CA . LEU A 1 92 ? 2.487 2.267 -11.800 1.00 52.59 92 LEU A CA 1
ATOM 748 C C . LEU A 1 92 ? 1.764 2.427 -13.134 1.00 52.59 92 LEU A C 1
ATOM 750 O O . LEU A 1 92 ? 0.964 3.381 -13.256 1.00 52.59 92 LEU A O 1
#